Protein AF-A0A321LPN4-F1 (afdb_monomer_lite)

Structure (mmCIF, N/CA/C/O backbone):
data_AF-A0A321LPN4-F1
#
_entry.id   AF-A0A321LPN4-F1
#
loop_
_atom_site.group_PDB
_atom_site.id
_atom_site.type_symbol
_atom_site.label_atom_id
_atom_site.label_alt_id
_atom_site.label_comp_id
_atom_site.label_asym_id
_atom_site.label_entity_id
_atom_site.label_seq_id
_atom_site.pdbx_PDB_ins_code
_atom_site.Cartn_x
_atom_site.Cartn_y
_atom_site.Cartn_z
_atom_site.occupancy
_atom_site.B_iso_or_equiv
_atom_site.auth_seq_id
_atom_site.auth_comp_id
_atom_site.auth_asym_id
_atom_site.auth_atom_id
_atom_site.pdbx_PDB_model_num
ATOM 1 N N . MET A 1 1 ? 20.708 -1.264 -20.572 1.00 47.88 1 MET A N 1
ATOM 2 C CA . MET A 1 1 ? 19.280 -1.201 -20.219 1.00 47.88 1 MET A CA 1
ATOM 3 C C . MET A 1 1 ? 19.254 -1.467 -18.737 1.00 47.88 1 MET A C 1
ATOM 5 O O . MET A 1 1 ? 19.534 -2.582 -18.331 1.00 47.88 1 MET A O 1
ATOM 9 N N . ASP A 1 2 ? 19.144 -0.405 -17.955 1.00 53.53 2 ASP A N 1
ATOM 10 C CA . ASP A 1 2 ? 19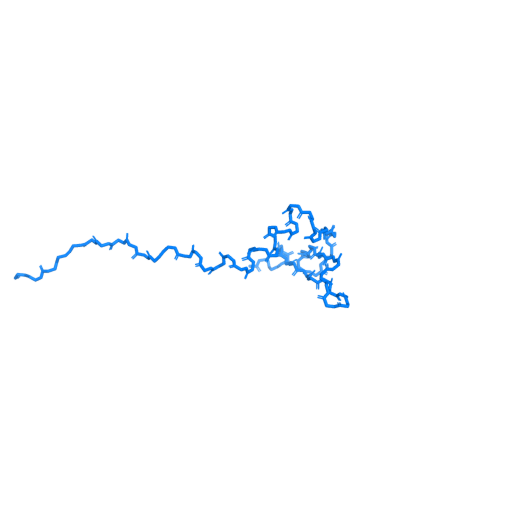.394 -0.420 -16.517 1.00 53.53 2 ASP A CA 1
ATOM 11 C C . ASP A 1 2 ? 18.104 -0.810 -15.787 1.00 53.53 2 ASP A C 1
ATOM 13 O O . ASP A 1 2 ? 17.318 0.040 -15.374 1.00 53.53 2 ASP A O 1
ATOM 17 N N . GLU A 1 3 ? 17.871 -2.119 -15.674 1.00 57.25 3 GLU A N 1
ATOM 18 C CA . GLU A 1 3 ? 16.726 -2.719 -14.965 1.00 57.25 3 GLU A CA 1
ATOM 19 C C . GLU A 1 3 ? 16.700 -2.333 -13.466 1.00 57.25 3 GLU A C 1
ATOM 21 O O . GLU A 1 3 ? 15.656 -2.368 -12.819 1.00 57.25 3 GLU A O 1
ATOM 26 N N . ASP A 1 4 ? 17.829 -1.885 -12.906 1.00 61.38 4 ASP A N 1
ATOM 27 C CA . ASP A 1 4 ? 17.976 -1.501 -11.495 1.00 61.38 4 ASP A CA 1
ATOM 28 C C . ASP A 1 4 ? 17.194 -0.241 -11.077 1.00 61.38 4 ASP A C 1
ATOM 30 O O . ASP A 1 4 ? 17.113 0.055 -9.881 1.00 61.38 4 ASP A O 1
ATOM 34 N N . ASN A 1 5 ? 16.617 0.515 -12.018 1.00 73.38 5 ASN A N 1
ATOM 35 C CA . ASN A 1 5 ? 15.790 1.685 -11.697 1.00 73.38 5 ASN A CA 1
ATOM 36 C C . ASN A 1 5 ? 14.282 1.460 -11.862 1.00 73.38 5 ASN A C 1
ATOM 38 O O . ASN A 1 5 ? 13.514 2.393 -11.626 1.00 73.38 5 ASN A O 1
ATOM 42 N N . GLU A 1 6 ? 13.851 0.254 -12.237 1.00 82.38 6 GLU A N 1
ATOM 43 C CA . GLU A 1 6 ? 12.431 -0.036 -12.423 1.00 82.38 6 GLU A CA 1
ATOM 44 C C . GLU A 1 6 ? 11.674 0.036 -11.091 1.00 82.38 6 GLU A C 1
ATOM 46 O O . GLU A 1 6 ? 12.082 -0.564 -10.090 1.00 82.38 6 GLU A O 1
ATOM 51 N N . ILE A 1 7 ? 10.573 0.795 -11.082 1.00 87.19 7 ILE A N 1
ATOM 52 C CA . ILE A 1 7 ? 9.651 0.858 -9.948 1.00 87.19 7 ILE A CA 1
ATOM 53 C C . ILE A 1 7 ? 8.622 -0.260 -10.102 1.00 87.19 7 ILE A C 1
ATOM 55 O O . ILE A 1 7 ? 7.863 -0.285 -11.067 1.00 87.19 7 ILE A O 1
ATOM 59 N N . ALA A 1 8 ? 8.572 -1.149 -9.116 1.00 88.38 8 ALA A N 1
ATOM 60 C CA . ALA A 1 8 ? 7.600 -2.226 -9.012 1.00 88.38 8 ALA A CA 1
ATOM 61 C C . ALA A 1 8 ? 6.800 -2.091 -7.711 1.00 88.38 8 ALA A C 1
ATOM 63 O O . ALA A 1 8 ? 7.338 -1.705 -6.675 1.00 88.38 8 ALA A O 1
ATOM 64 N N . TYR A 1 9 ? 5.517 -2.444 -7.734 1.00 90.19 9 TYR A N 1
ATOM 65 C CA . TYR A 1 9 ? 4.659 -2.406 -6.549 1.00 90.19 9 TYR A CA 1
ATOM 66 C C . TYR A 1 9 ? 4.291 -3.820 -6.105 1.00 90.19 9 TYR A C 1
ATOM 68 O O . TYR A 1 9 ? 3.825 -4.625 -6.908 1.00 90.19 9 TYR A O 1
ATOM 76 N N . HIS A 1 10 ? 4.480 -4.126 -4.821 1.00 91.06 10 HIS A N 1
ATOM 77 C CA . HIS A 1 10 ? 4.103 -5.410 -4.235 1.00 91.06 10 HIS A CA 1
ATOM 78 C C . HIS A 1 10 ? 2.966 -5.233 -3.229 1.00 91.06 10 HIS A C 1
ATOM 80 O O . HIS A 1 10 ? 3.096 -4.492 -2.255 1.00 91.06 10 HIS A O 1
ATOM 86 N N . LEU A 1 11 ? 1.844 -5.912 -3.457 1.00 92.06 11 LEU A N 1
ATOM 87 C CA . LEU A 1 11 ? 0.685 -5.851 -2.576 1.00 92.06 11 LEU A CA 1
ATOM 88 C C . LEU A 1 11 ? 0.839 -6.880 -1.458 1.00 92.06 11 LEU A C 1
ATOM 90 O O . LEU A 1 11 ? 0.993 -8.071 -1.718 1.00 92.06 11 LEU A O 1
ATOM 94 N N . TYR A 1 12 ? 0.765 -6.427 -0.212 1.00 91.44 12 TYR A N 1
ATOM 95 C CA . TYR A 1 12 ? 0.746 -7.309 0.944 1.00 91.44 12 TYR A CA 1
ATOM 96 C C . TYR A 1 12 ? -0.694 -7.528 1.414 1.00 91.44 12 TYR A C 1
ATOM 98 O O . TYR A 1 12 ? -1.323 -6.652 2.022 1.00 91.44 12 TYR A O 1
ATOM 106 N N . GLU A 1 13 ? -1.218 -8.713 1.120 1.00 92.12 13 GLU A N 1
ATOM 107 C CA . GLU A 1 13 ? -2.574 -9.131 1.462 1.00 92.12 13 GLU A CA 1
ATOM 108 C C . GLU A 1 13 ? -2.596 -9.968 2.741 1.00 92.12 13 GLU A C 1
ATOM 110 O O . GLU A 1 13 ? -1.785 -10.874 2.941 1.00 92.12 13 GLU A O 1
ATOM 115 N N . LYS A 1 14 ? -3.558 -9.677 3.615 1.00 90.44 14 LYS A N 1
ATOM 116 C CA . LYS A 1 14 ? -3.800 -10.428 4.844 1.00 90.44 14 LYS A CA 1
ATOM 117 C C . LYS A 1 14 ? -5.300 -10.593 5.039 1.00 90.44 14 LYS A C 1
ATOM 119 O O . LYS A 1 14 ? -6.045 -9.627 4.904 1.00 90.44 14 LYS A O 1
ATOM 124 N N . ASP A 1 15 ? -5.743 -11.813 5.342 1.00 88.69 15 ASP A N 1
ATOM 125 C CA . ASP A 1 15 ? -7.166 -12.130 5.544 1.00 88.69 15 ASP A CA 1
ATOM 126 C C . ASP A 1 15 ? -8.049 -11.676 4.355 1.00 88.69 15 ASP A C 1
ATOM 128 O O . ASP A 1 15 ? -9.160 -11.175 4.531 1.00 88.69 15 ASP A O 1
ATOM 132 N N . GLY A 1 16 ? -7.519 -11.786 3.128 1.00 86.81 16 GLY A N 1
ATOM 133 C CA . GLY A 1 16 ? -8.196 -11.372 1.891 1.00 86.81 16 GLY A CA 1
ATOM 134 C C . GLY A 1 16 ? -8.287 -9.858 1.666 1.00 86.81 16 GLY A C 1
ATOM 135 O O . GLY A 1 16 ? -9.024 -9.424 0.787 1.00 86.81 16 GLY A O 1
ATOM 136 N N . HIS A 1 17 ? -7.576 -9.049 2.456 1.00 86.75 17 HIS A N 1
ATOM 137 C CA . HIS A 1 17 ? -7.543 -7.596 2.313 1.00 86.75 17 HIS A CA 1
ATOM 138 C C . HIS A 1 17 ? -6.113 -7.105 2.088 1.00 86.75 17 HIS A C 1
ATOM 140 O O . HIS A 1 17 ? -5.199 -7.474 2.828 1.00 86.75 17 HIS A O 1
ATOM 146 N N . VAL A 1 18 ? -5.916 -6.210 1.114 1.00 89.12 18 VAL A N 1
ATOM 147 C CA . VAL A 1 18 ? -4.644 -5.491 0.960 1.00 89.12 18 VAL A CA 1
ATOM 148 C C . VAL A 1 18 ? -4.436 -4.627 2.202 1.00 89.12 18 VAL A C 1
ATOM 150 O O . VAL A 1 18 ? -5.245 -3.749 2.510 1.00 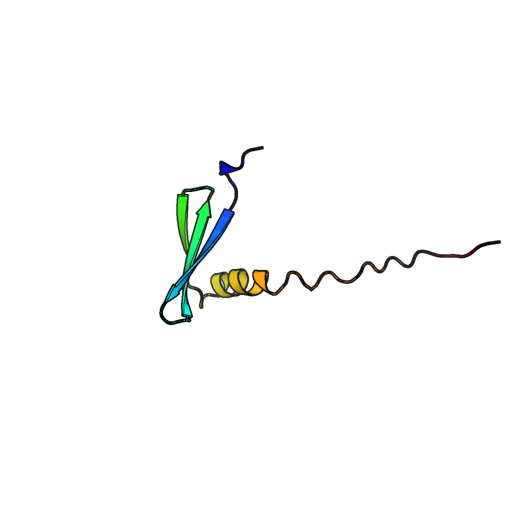89.12 18 VAL A O 1
ATOM 153 N N . THR A 1 19 ? -3.357 -4.891 2.932 1.00 92.69 19 THR A N 1
ATOM 154 C CA . THR A 1 19 ? -3.015 -4.180 4.177 1.00 92.69 19 THR A CA 1
ATOM 155 C C . THR A 1 19 ? -1.875 -3.189 3.992 1.00 92.69 19 THR A C 1
ATOM 157 O O . THR A 1 19 ? -1.783 -2.221 4.742 1.00 92.69 19 THR A O 1
ATOM 160 N N . ALA A 1 20 ? -1.035 -3.398 2.981 1.00 92.81 20 ALA A N 1
ATOM 161 C CA . ALA A 1 20 ? 0.061 -2.510 2.629 1.00 92.81 20 ALA A CA 1
ATOM 162 C C . ALA A 1 20 ? 0.432 -2.684 1.153 1.00 92.81 20 ALA A C 1
ATOM 164 O O . ALA A 1 20 ? 0.277 -3.770 0.597 1.00 92.81 20 ALA A O 1
ATOM 165 N N . ILE A 1 21 ? 0.956 -1.629 0.537 1.00 93.69 21 ILE A N 1
ATOM 166 C CA . ILE A 1 21 ? 1.564 -1.675 -0.795 1.00 93.69 21 ILE A CA 1
ATOM 167 C C . ILE A 1 21 ? 3.026 -1.281 -0.632 1.00 93.69 21 ILE A C 1
ATOM 169 O O . ILE A 1 21 ? 3.337 -0.269 -0.008 1.00 93.69 21 ILE A O 1
ATOM 173 N N . TRP A 1 22 ? 3.944 -2.084 -1.142 1.00 94.50 22 TRP A N 1
ATOM 174 C CA . TRP A 1 22 ? 5.375 -1.822 -1.068 1.00 94.50 22 TRP A CA 1
ATOM 175 C C . TRP A 1 22 ? 5.866 -1.301 -2.408 1.00 94.50 22 TRP A C 1
ATOM 177 O O . TRP A 1 22 ? 5.742 -1.988 -3.416 1.00 94.50 22 TRP A O 1
ATOM 187 N N . GLU A 1 23 ? 6.432 -0.098 -2.407 1.00 92.69 23 GLU A N 1
ATOM 188 C CA . GLU A 1 23 ? 7.177 0.422 -3.549 1.00 92.69 23 GLU A CA 1
ATOM 189 C C . GLU A 1 23 ? 8.579 -0.182 -3.513 1.00 92.69 23 GLU A C 1
ATOM 191 O O . GLU A 1 23 ? 9.337 0.009 -2.555 1.00 92.69 23 GLU A O 1
ATOM 196 N N . MET A 1 24 ? 8.903 -0.930 -4.555 1.00 92.88 24 MET A N 1
ATOM 197 C CA . MET A 1 24 ? 10.187 -1.567 -4.775 1.00 92.88 24 MET A CA 1
ATOM 198 C C . MET A 1 24 ? 10.887 -0.847 -5.924 1.00 92.88 24 MET A C 1
ATOM 200 O O . MET A 1 24 ? 10.264 -0.543 -6.934 1.00 92.88 24 MET A O 1
ATOM 204 N N . GLN A 1 25 ? 12.182 -0.588 -5.783 1.00 89.75 25 GLN A N 1
ATOM 205 C CA . GLN A 1 25 ? 13.033 -0.155 -6.886 1.00 89.75 25 GLN A CA 1
ATOM 206 C C . GLN A 1 25 ? 14.060 -1.254 -7.143 1.00 89.75 25 GLN A C 1
ATOM 208 O O . GLN A 1 25 ? 14.906 -1.539 -6.282 1.00 89.75 25 GLN A O 1
ATOM 213 N N . GLY A 1 26 ? 13.916 -1.951 -8.270 1.00 86.31 26 GLY A N 1
ATOM 214 C CA . GLY A 1 26 ? 14.613 -3.210 -8.522 1.00 86.31 26 GLY A CA 1
ATOM 215 C C . GLY A 1 26 ? 14.354 -4.227 -7.399 1.00 86.31 26 GLY A C 1
ATOM 216 O O . 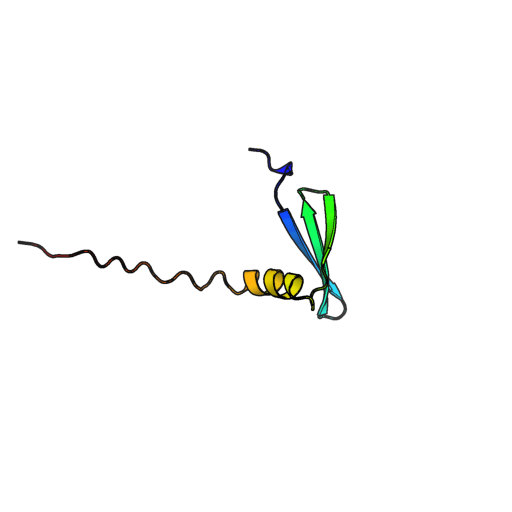GLY A 1 26 ? 13.249 -4.739 -7.236 1.00 86.31 26 GLY A O 1
ATOM 217 N N . ARG A 1 27 ? 15.375 -4.515 -6.577 1.00 83.38 27 ARG A N 1
ATOM 218 C CA . ARG A 1 27 ? 15.290 -5.460 -5.436 1.00 83.38 27 ARG A CA 1
ATOM 219 C C . ARG A 1 27 ? 15.160 -4.790 -4.067 1.00 83.38 27 ARG A C 1
ATOM 221 O O . ARG A 1 27 ? 15.184 -5.477 -3.045 1.00 83.38 27 ARG A O 1
ATOM 228 N N . LYS A 1 28 ? 15.078 -3.462 -4.017 1.00 88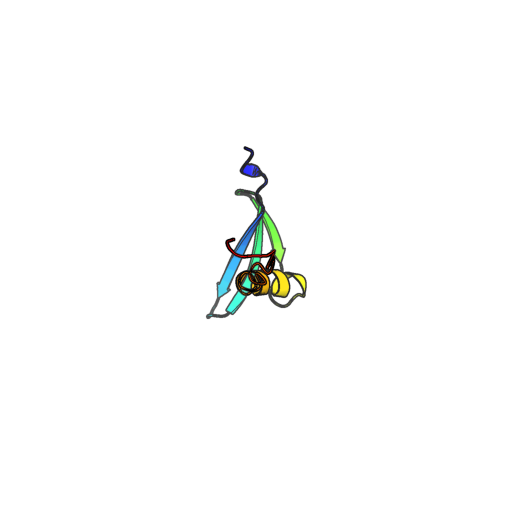.31 28 LYS A N 1
ATOM 229 C CA . LYS A 1 28 ? 15.105 -2.697 -2.769 1.00 88.31 28 LYS A CA 1
ATOM 230 C C . LYS A 1 28 ? 13.718 -2.171 -2.420 1.00 88.31 28 LYS A C 1
ATOM 232 O O . LYS A 1 28 ? 13.072 -1.554 -3.255 1.00 88.31 28 LYS A O 1
ATOM 237 N N . HIS A 1 29 ? 13.305 -2.346 -1.164 1.00 91.75 29 HIS A N 1
ATOM 238 C CA . HIS A 1 29 ? 12.130 -1.665 -0.614 1.00 91.75 29 HIS A CA 1
ATOM 239 C C . HIS A 1 29 ? 12.427 -0.178 -0.419 1.00 91.75 29 HIS A C 1
ATOM 241 O O . HIS A 1 29 ? 13.396 0.187 0.252 1.00 91.75 29 HIS A O 1
ATOM 247 N N . MET A 1 30 ? 11.605 0.667 -1.035 1.00 91.31 30 MET A N 1
ATOM 248 C CA . MET A 1 30 ? 11.715 2.120 -0.959 1.00 91.31 30 MET A CA 1
ATOM 249 C C . MET A 1 30 ? 10.795 2.673 0.120 1.00 91.31 30 MET A C 1
ATOM 251 O O . MET A 1 30 ? 11.252 3.376 1.023 1.00 91.31 30 MET A O 1
ATOM 255 N N . ARG A 1 31 ? 9.498 2.355 0.040 1.00 92.31 31 ARG A N 1
ATOM 256 C CA . ARG A 1 31 ? 8.502 2.827 1.006 1.00 92.31 31 ARG A CA 1
ATOM 257 C C . ARG A 1 31 ? 7.276 1.925 1.059 1.00 92.31 31 ARG A C 1
ATOM 259 O O . ARG A 1 31 ? 7.011 1.142 0.149 1.00 92.31 31 ARG A O 1
ATOM 266 N N . THR A 1 32 ? 6.506 2.081 2.128 1.00 94.75 32 THR A N 1
ATOM 267 C CA . THR A 1 32 ? 5.199 1.444 2.289 1.00 94.75 32 THR A CA 1
ATOM 268 C C . THR A 1 32 ? 4.106 2.483 2.094 1.00 94.75 32 THR A C 1
ATOM 270 O O . THR A 1 32 ? 4.095 3.509 2.770 1.00 94.75 32 THR A O 1
ATOM 273 N N . ILE A 1 33 ? 3.198 2.205 1.170 1.00 93.19 33 ILE A N 1
ATOM 274 C CA . ILE A 1 33 ? 2.052 3.026 0.805 1.00 93.19 33 ILE A CA 1
ATOM 275 C C . ILE A 1 33 ? 0.808 2.382 1.421 1.00 93.19 33 ILE A C 1
ATOM 277 O O . ILE A 1 33 ? 0.607 1.166 1.341 1.00 93.19 33 ILE A O 1
ATOM 281 N N . ASP A 1 34 ? -0.023 3.200 2.063 1.00 92.31 34 ASP A N 1
ATOM 282 C CA . ASP A 1 34 ? -1.289 2.740 2.626 1.00 92.31 34 ASP A CA 1
ATOM 283 C C . ASP A 1 34 ? -2.295 2.493 1.483 1.00 92.31 34 ASP A C 1
ATOM 285 O O . ASP A 1 34 ? -2.553 3.413 0.700 1.00 92.31 34 ASP A O 1
ATOM 289 N N . PRO A 1 35 ? -2.900 1.297 1.369 1.00 89.75 35 PRO A N 1
ATOM 290 C CA . PRO A 1 35 ? -3.816 0.961 0.276 1.00 89.75 35 PRO A CA 1
ATOM 291 C C . PRO A 1 35 ? -5.103 1.798 0.269 1.00 89.75 35 PRO A C 1
ATOM 293 O O . PRO A 1 35 ? -5.788 1.876 -0.748 1.00 89.75 35 PRO A O 1
ATOM 296 N N . ARG A 1 36 ? -5.452 2.438 1.389 1.00 87.88 36 ARG A N 1
ATOM 297 C CA . ARG A 1 36 ? -6.628 3.307 1.527 1.00 87.88 36 ARG A CA 1
ATOM 298 C C . ARG A 1 36 ? -6.318 4.774 1.231 1.00 87.88 36 ARG A C 1
ATOM 300 O O . ARG A 1 36 ? -7.262 5.558 1.063 1.00 87.88 36 ARG A O 1
ATOM 307 N N . SER A 1 37 ? -5.038 5.144 1.170 1.00 90.00 37 SER A N 1
ATOM 308 C CA . SER A 1 37 ? -4.604 6.479 0.746 1.00 90.00 37 SER A CA 1
ATOM 309 C C . SER A 1 37 ? -4.961 6.740 -0.720 1.00 90.00 37 SER A C 1
ATOM 311 O O . SER A 1 37 ? -5.232 5.809 -1.478 1.00 90.00 37 SER A O 1
ATOM 313 N N . GLU A 1 38 ? -4.982 8.009 -1.132 1.00 88.06 38 GLU A N 1
ATOM 314 C CA . GLU A 1 38 ? -5.233 8.366 -2.537 1.00 88.06 38 GLU A CA 1
ATOM 315 C C . GLU A 1 38 ? -4.203 7.735 -3.483 1.00 88.06 38 GLU A C 1
ATOM 317 O O . GLU A 1 38 ? -4.567 7.233 -4.543 1.00 88.06 38 GLU A O 1
ATOM 322 N N . GLU A 1 39 ? -2.935 7.685 -3.067 1.00 88.88 39 GLU A N 1
ATOM 323 C CA . GLU A 1 39 ? -1.856 7.061 -3.835 1.00 88.88 39 GLU A CA 1
ATOM 324 C C . GLU A 1 39 ? -2.035 5.543 -3.929 1.00 88.88 39 GLU A C 1
ATOM 326 O O . GLU A 1 39 ? -1.991 4.986 -5.023 1.00 88.88 39 GLU A O 1
ATOM 331 N N . GLY A 1 40 ? -2.339 4.876 -2.811 1.00 89.94 40 GLY A N 1
ATOM 332 C CA . GLY A 1 40 ? -2.609 3.438 -2.804 1.00 89.94 40 GLY A CA 1
ATOM 333 C C . GLY A 1 40 ? -3.808 3.063 -3.674 1.00 89.94 40 GLY A C 1
ATOM 334 O O . GLY A 1 40 ? -3.720 2.141 -4.479 1.00 89.94 40 GLY A O 1
ATOM 335 N N . LYS A 1 41 ? -4.899 3.832 -3.597 1.00 89.31 41 LYS A N 1
ATOM 336 C CA . LYS A 1 41 ? -6.070 3.658 -4.471 1.00 89.31 41 LYS A CA 1
ATOM 337 C C . LYS A 1 41 ? -5.729 3.854 -5.941 1.00 89.31 41 LYS A C 1
ATOM 339 O O . LYS A 1 41 ? -6.242 3.108 -6.766 1.00 89.31 41 LYS A O 1
ATOM 344 N N . ARG A 1 42 ? -4.877 4.831 -6.271 1.00 88.62 42 ARG A N 1
ATOM 345 C CA . ARG A 1 42 ? -4.407 5.032 -7.644 1.00 88.62 42 ARG A CA 1
ATOM 346 C C . ARG A 1 42 ? -3.611 3.820 -8.116 1.00 88.62 42 ARG A C 1
ATOM 348 O O . ARG A 1 42 ? -3.955 3.292 -9.155 1.00 88.62 42 ARG A O 1
ATOM 355 N N . ILE A 1 43 ? -2.634 3.340 -7.346 1.00 87.00 43 ILE A N 1
ATOM 356 C CA . ILE A 1 43 ? -1.805 2.176 -7.715 1.00 87.00 43 ILE A CA 1
ATOM 357 C C . ILE A 1 43 ? -2.660 0.913 -7.906 1.00 87.00 43 ILE A C 1
ATOM 359 O O . ILE A 1 43 ? -2.473 0.180 -8.873 1.00 87.00 43 ILE A O 1
ATOM 363 N N . LEU A 1 44 ? -3.629 0.677 -7.016 1.00 84.69 44 LEU A N 1
ATOM 364 C CA . LEU A 1 44 ? -4.559 -0.453 -7.125 1.00 84.69 44 LEU A CA 1
ATOM 365 C C . LEU A 1 44 ? -5.536 -0.295 -8.297 1.00 84.69 44 LEU A C 1
ATOM 367 O O . LEU A 1 44 ? -5.847 -1.268 -8.975 1.00 84.69 44 LEU A O 1
ATOM 371 N N . G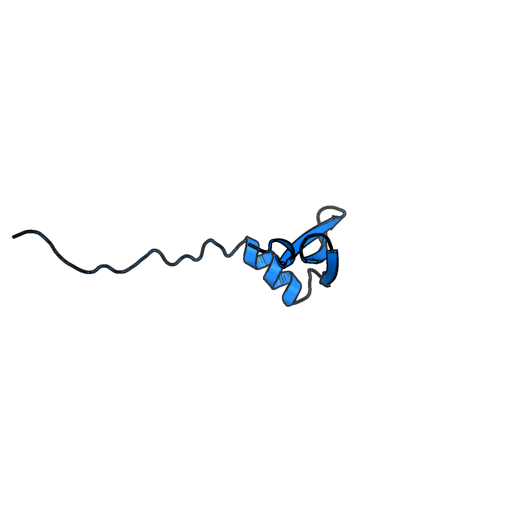LY A 1 45 ? -6.016 0.927 -8.535 1.00 75.31 45 GLY A N 1
ATOM 372 C CA . GLY A 1 45 ? -6.931 1.252 -9.625 1.00 75.31 45 GLY A CA 1
ATOM 373 C C . GLY A 1 45 ? -6.259 1.239 -10.997 1.00 75.31 45 GLY A C 1
ATOM 374 O O . GLY A 1 45 ? -6.896 0.836 -11.964 1.00 75.31 45 GLY A O 1
ATOM 375 N N . SER A 1 46 ? -4.974 1.593 -11.089 1.00 63.31 46 SER A N 1
ATOM 376 C CA . SER A 1 46 ? -4.176 1.503 -12.316 1.00 63.31 46 SER A CA 1
ATOM 377 C C . SER A 1 46 ? -4.157 0.084 -12.877 1.00 63.31 46 SER A C 1
ATOM 379 O O . SER A 1 46 ? -4.299 -0.075 -14.076 1.00 63.31 46 SER A O 1
ATOM 381 N N . HIS A 1 47 ? -4.116 -0.949 -12.027 1.00 52.97 47 HIS A N 1
ATOM 382 C CA . HIS A 1 47 ? -4.200 -2.347 -12.473 1.00 52.97 47 HIS A CA 1
ATOM 383 C C . HIS A 1 47 ? -5.567 -2.728 -13.080 1.00 52.97 47 HIS A C 1
ATOM 385 O O . HIS A 1 47 ? -5.698 -3.766 -13.718 1.00 52.97 47 HIS A O 1
ATOM 391 N N . THR A 1 48 ? -6.596 -1.900 -12.875 1.00 48.44 48 THR A N 1
ATOM 392 C CA . THR A 1 48 ? -7.935 -2.053 -13.471 1.00 48.44 48 THR A CA 1
ATOM 393 C C . THR A 1 48 ? -8.201 -1.069 -14.614 1.00 48.44 48 THR A C 1
ATOM 395 O O . THR A 1 48 ? -9.252 -1.146 -15.239 1.00 48.44 48 THR A O 1
ATOM 398 N N . ALA A 1 49 ? -7.278 -0.135 -14.870 1.00 44.44 49 ALA A N 1
ATOM 399 C CA . ALA A 1 49 ? -7.455 0.986 -15.792 1.00 44.44 49 ALA A CA 1
ATOM 400 C C . ALA A 1 49 ? -6.541 0.907 -17.030 1.00 44.44 49 ALA A C 1
ATOM 402 O O . ALA A 1 49 ? -6.373 1.905 -17.721 1.00 44.44 49 ALA A O 1
ATOM 403 N N . ASP A 1 50 ? -5.993 -0.272 -17.328 1.00 47.53 50 ASP A N 1
ATOM 404 C CA . ASP A 1 50 ? -5.381 -0.599 -18.625 1.00 47.53 50 ASP A CA 1
ATOM 405 C C . ASP A 1 50 ? -6.428 -1.081 -19.667 1.00 47.53 50 ASP A C 1
ATOM 407 O O . ASP A 1 50 ? -6.077 -1.739 -20.639 1.00 47.53 50 ASP A O 1
ATOM 411 N N . ASP A 1 51 ? -7.716 -0.750 -19.491 1.00 46.19 51 ASP A N 1
ATOM 412 C CA . ASP A 1 51 ? -8.797 -1.012 -20.470 1.00 46.19 51 ASP A CA 1
ATOM 413 C C . ASP A 1 51 ? -9.548 0.275 -20.891 1.00 46.19 51 ASP A C 1
ATOM 415 O O . ASP A 1 51 ? -10.663 0.222 -21.399 1.00 46.19 51 ASP A O 1
ATOM 419 N N . ASP A 1 52 ? -8.943 1.453 -20.694 1.00 41.94 52 ASP A N 1
ATOM 420 C CA . ASP A 1 52 ? -9.334 2.680 -21.413 1.00 41.94 52 ASP A CA 1
ATOM 421 C C . ASP A 1 52 ? -8.203 3.054 -22.383 1.00 41.94 52 ASP A C 1
ATOM 423 O O . ASP A 1 52 ? -7.620 4.136 -22.349 1.00 41.94 52 ASP A O 1
ATOM 427 N N . GLU A 1 53 ? -7.839 2.099 -23.242 1.00 45.62 53 GLU A N 1
ATOM 428 C CA . GLU A 1 53 ? -7.387 2.454 -24.581 1.00 45.62 53 GLU A CA 1
ATOM 429 C C . GLU A 1 53 ? -8.652 2.920 -25.321 1.00 45.62 53 GLU A C 1
ATOM 431 O O . GLU A 1 53 ? -9.510 2.086 -25.624 1.00 45.62 53 GLU A O 1
ATOM 436 N N . PRO A 1 54 ? -8.852 4.225 -25.596 1.00 48.22 54 PRO A N 1
ATOM 437 C CA . PRO A 1 54 ? -9.849 4.594 -26.583 1.00 48.22 54 PRO A CA 1
ATOM 438 C C . PRO A 1 54 ? -9.439 3.898 -27.889 1.00 48.22 54 PRO A C 1
ATOM 440 O O . PRO A 1 54 ? -8.293 4.072 -28.322 1.00 48.22 54 PRO A O 1
ATOM 443 N N . PRO A 1 55 ? -10.318 3.081 -28.505 1.00 44.25 55 PRO A N 1
ATOM 444 C CA . PRO A 1 55 ? -9.990 2.400 -29.743 1.00 44.25 55 PRO A CA 1
ATOM 445 C C . PRO A 1 55 ? -9.533 3.453 -30.741 1.00 44.25 55 PRO A C 1
ATOM 447 O O . PRO A 1 55 ? -10.145 4.512 -30.855 1.00 44.25 55 PRO A O 1
ATOM 450 N N . ALA A 1 56 ? -8.432 3.160 -31.423 1.00 54.91 56 ALA A N 1
ATOM 451 C CA . ALA A 1 56 ? -7.880 3.978 -32.483 1.00 54.91 56 ALA A CA 1
ATOM 452 C C . ALA A 1 56 ? -8.978 4.444 -33.460 1.00 54.91 56 ALA A C 1
ATOM 454 O O . ALA A 1 56 ? -9.348 3.734 -34.393 1.00 54.91 56 ALA A O 1
ATOM 455 N N . GLU A 1 57 ? -9.484 5.657 -33.260 1.00 52.28 57 GLU A N 1
ATOM 456 C CA . GLU A 1 57 ? -10.276 6.388 -34.237 1.00 52.28 57 GLU A CA 1
ATOM 457 C C . GLU A 1 57 ? -9.351 7.395 -34.923 1.00 52.28 57 GLU A C 1
ATOM 459 O O . GLU A 1 57 ? -9.346 8.582 -34.613 1.00 52.28 57 GLU A O 1
ATOM 464 N N . ASP A 1 58 ? -8.573 6.913 -35.893 1.00 45.78 58 ASP A N 1
ATOM 465 C CA . ASP A 1 58 ? -8.299 7.715 -37.086 1.00 45.78 58 ASP A CA 1
ATOM 466 C C . ASP A 1 58 ? -8.942 7.017 -38.284 1.00 45.78 58 ASP A C 1
ATOM 468 O O . ASP A 1 58 ? -8.348 6.233 -39.025 1.00 45.78 58 ASP A O 1
ATOM 472 N N . ALA A 1 59 ? -10.238 7.283 -38.433 1.00 56.50 59 ALA A N 1
ATOM 473 C CA . ALA A 1 59 ? -10.955 7.076 -39.675 1.00 56.50 59 ALA A CA 1
ATOM 474 C C . ALA A 1 59 ? -10.486 8.127 -40.702 1.00 56.50 59 ALA A C 1
ATOM 476 O O . ALA A 1 59 ? -11.146 9.142 -40.931 1.00 56.50 59 ALA A O 1
ATOM 477 N N . GLY A 1 60 ? -9.347 7.861 -41.343 1.00 51.06 60 GLY A N 1
ATOM 478 C CA . GLY A 1 60 ? -8.747 8.670 -42.406 1.00 51.06 60 GLY A CA 1
ATOM 479 C C . GLY A 1 60 ? -8.893 8.072 -43.814 1.00 51.06 60 GLY A C 1
ATOM 480 O O . GLY A 1 60 ? -7.905 7.766 -44.460 1.00 51.06 60 GLY A O 1
ATOM 481 N N . GLN A 1 61 ? -10.136 7.950 -44.291 1.00 55.75 61 GLN A N 1
ATOM 482 C CA . GLN A 1 61 ? -10.574 8.095 -45.697 1.00 55.75 61 GLN A CA 1
ATOM 483 C C . GLN A 1 61 ? -10.105 7.147 -46.834 1.00 55.75 61 GLN A C 1
ATOM 485 O O . GLN A 1 61 ? -8.997 7.217 -47.345 1.00 55.75 61 GLN A O 1
ATOM 490 N N . GLN A 1 62 ? -11.137 6.476 -47.378 1.00 49.88 62 GLN A N 1
ATOM 491 C CA . GLN A 1 62 ? -11.522 6.374 -48.804 1.00 49.88 62 GLN A CA 1
ATOM 492 C C . GLN A 1 62 ? -10.667 5.470 -49.710 1.00 49.88 62 GLN A C 1
ATOM 494 O O . GLN A 1 62 ? -9.525 5.748 -50.038 1.00 49.88 62 GLN A O 1
ATOM 499 N N . ALA A 1 63 ? -11.173 4.285 -50.053 1.00 55.28 63 ALA A N 1
ATOM 500 C CA . ALA A 1 63 ? -12.138 4.040 -51.134 1.00 55.28 63 ALA A CA 1
ATOM 501 C C . ALA A 1 63 ? -11.537 4.254 -52.535 1.00 55.28 63 ALA A C 1
ATOM 503 O O . ALA A 1 63 ? -11.253 5.357 -52.985 1.00 55.28 63 ALA A O 1
ATOM 504 N N . THR A 1 64 ? -11.390 3.107 -53.183 1.00 44.25 64 THR A N 1
ATOM 505 C CA . THR A 1 64 ? -11.109 2.810 -54.584 1.00 44.25 64 THR A CA 1
ATOM 506 C C . THR A 1 64 ? -11.758 3.759 -55.599 1.00 44.25 64 THR A C 1
ATOM 508 O O . THR A 1 64 ? -12.957 4.029 -55.499 1.00 44.25 64 THR A O 1
ATOM 511 N N . ALA A 1 65 ? -11.006 4.121 -56.641 1.00 59.47 65 ALA A N 1
ATOM 512 C CA . ALA A 1 65 ? -11.523 4.507 -57.955 1.00 59.47 65 ALA A CA 1
ATOM 513 C C . ALA A 1 65 ? -10.625 3.918 -59.049 1.00 59.47 65 ALA A C 1
ATOM 515 O O . ALA A 1 65 ? -9.386 3.972 -58.868 1.00 59.47 65 ALA A O 1
#

Foldseek 3Di:
DCQQQDWDWDFDDDPNDGQWIFTDRNPDTDDIDGCPDPVNVCVVVVVVPPPPPPPDPPPPDDDDD

Radius of gyration: 19.11 Å; chains: 1; bounding box: 32×21×64 Å

Sequence (65 aa):
MDEDNEIAYHLYEKDGHVTAIWEMQGRKHMRTIDPRSEEGKRILGSHTADDDEPPAEDAGQQATA

pLDDT: mean 75.08, std 18.95, range [41.94, 94.75]

Secondary structure (DSSP, 8-state):
--GGG-EEEEEEEETTEEEEEEEEETTEEEEE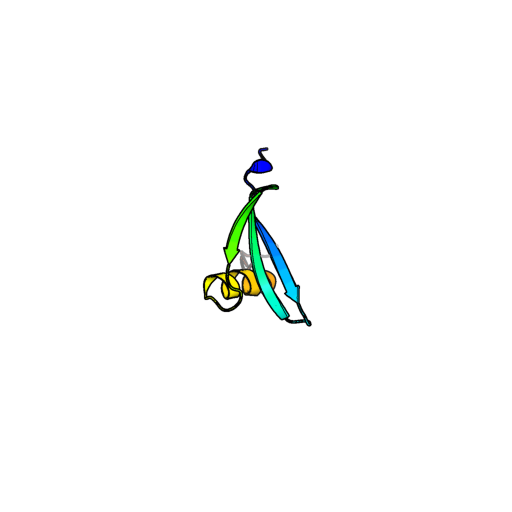E-TTSHHHHHHHHHTT-TT--------------